Protein AF-A0A2V9LJ83-F1 (afdb_monomer_lite)

pLDDT: mean 75.58, std 15.64, range [44.22, 96.75]

Radius of gyration: 28.38 Å; chains: 1; bounding box: 68×55×51 Å

Foldseek 3Di:
DDDDPPDDPCVVVVVVLVVQQPDVVRDQLVVVQVVCCVPPVDRDDSVVSVVVCVVVVVDDPPDDPDVDPPPDDDDPDDPDDDDDDPPDDDPPDDDDDDDDDPPPCLVVDDVVVSVVVVVVVVVPPD

Structure (mmCIF, N/CA/C/O backbone):
data_AF-A0A2V9LJ83-F1
#
_entry.id   AF-A0A2V9LJ83-F1
#
loop_
_atom_site.group_PDB
_atom_site.id
_atom_site.type_symbol
_atom_site.label_atom_id
_atom_site.label_alt_id
_atom_site.label_comp_id
_atom_site.label_asym_id
_atom_site.label_entity_id
_atom_site.label_seq_id
_atom_site.pdbx_PDB_ins_code
_atom_site.Cartn_x
_atom_site.Cartn_y
_atom_site.Cartn_z
_atom_site.occupancy
_atom_site.B_iso_or_equiv
_atom_site.auth_seq_id
_atom_site.auth_comp_id
_atom_site.auth_asym_id
_atom_site.auth_atom_id
_atom_site.pdbx_PDB_model_num
ATOM 1 N N . MET A 1 1 ? -15.808 -15.442 4.283 1.00 47.06 1 MET A N 1
ATOM 2 C CA . MET A 1 1 ? -14.957 -15.540 3.075 1.00 47.06 1 MET A CA 1
ATOM 3 C C . MET A 1 1 ? -13.506 -15.706 3.507 1.00 47.06 1 MET A C 1
ATOM 5 O O . MET A 1 1 ? -12.921 -14.752 4.010 1.00 47.06 1 MET A O 1
ATOM 9 N N . ALA A 1 2 ? -12.950 -16.915 3.396 1.00 61.03 2 ALA A N 1
ATOM 10 C CA . ALA A 1 2 ? -11.553 -17.179 3.742 1.00 61.03 2 ALA A CA 1
ATOM 11 C C . ALA A 1 2 ? -10.623 -16.468 2.741 1.00 61.03 2 ALA A C 1
ATOM 13 O O . ALA A 1 2 ? -10.769 -16.619 1.527 1.00 61.03 2 ALA A O 1
ATOM 14 N N . ARG A 1 3 ? -9.698 -15.643 3.241 1.00 63.53 3 ARG A N 1
ATOM 15 C CA . ARG A 1 3 ? -8.691 -14.970 2.407 1.00 63.53 3 ARG A CA 1
ATOM 16 C C . ARG A 1 3 ? -7.603 -15.973 2.039 1.00 63.53 3 ARG A C 1
ATOM 18 O O . ARG A 1 3 ? -7.213 -16.789 2.868 1.00 63.53 3 ARG A O 1
ATOM 25 N N . LYS A 1 4 ? -7.091 -15.895 0.807 1.00 78.62 4 LYS A N 1
ATOM 26 C CA . LYS A 1 4 ? -5.896 -16.662 0.434 1.00 78.62 4 LYS A CA 1
ATOM 27 C C . LYS A 1 4 ? -4.728 -16.208 1.324 1.00 78.62 4 LYS A C 1
ATOM 29 O O . LYS A 1 4 ? -4.611 -15.001 1.551 1.00 78.62 4 LYS A O 1
ATOM 34 N N . PRO A 1 5 ? -3.851 -17.117 1.783 1.00 75.06 5 PRO A N 1
ATOM 35 C CA . PRO A 1 5 ? -2.802 -16.793 2.758 1.00 75.06 5 PRO A CA 1
ATOM 36 C C . PRO A 1 5 ? -1.837 -15.691 2.287 1.00 75.06 5 PRO A C 1
ATOM 38 O O . PRO A 1 5 ? -1.263 -14.979 3.101 1.00 75.06 5 PRO A O 1
ATOM 41 N N . TYR A 1 6 ? -1.708 -15.485 0.974 1.00 76.06 6 TYR A N 1
ATOM 42 C CA . TYR A 1 6 ? -0.791 -14.506 0.376 1.00 76.06 6 TYR A CA 1
ATOM 43 C C . TYR A 1 6 ? -1.436 -13.153 0.036 1.00 76.06 6 TYR A C 1
ATOM 45 O O . TYR A 1 6 ? -0.794 -12.287 -0.556 1.00 76.06 6 TYR A O 1
ATOM 53 N N . GLN A 1 7 ? -2.718 -12.956 0.353 1.00 82.06 7 GLN A N 1
ATOM 54 C CA . GLN A 1 7 ? -3.441 -11.736 -0.001 1.00 82.06 7 GLN A CA 1
ATOM 55 C C . GLN A 1 7 ? -3.512 -10.771 1.181 1.00 82.06 7 GLN A C 1
ATOM 57 O O . GLN A 1 7 ? -4.049 -11.087 2.241 1.00 82.06 7 GLN A O 1
ATOM 62 N N . SER A 1 8 ? -2.998 -9.553 0.985 1.00 85.25 8 SER A N 1
ATOM 63 C CA . SER A 1 8 ? -3.052 -8.516 2.014 1.00 85.25 8 SER A CA 1
ATOM 64 C C . SER A 1 8 ? -4.494 -8.153 2.362 1.00 85.25 8 SER A C 1
ATOM 66 O O . SER A 1 8 ? -5.313 -7.917 1.471 1.00 85.25 8 SER A O 1
ATOM 68 N N . ALA A 1 9 ? -4.761 -7.982 3.655 1.00 87.56 9 ALA A N 1
ATOM 69 C CA . ALA A 1 9 ? -6.064 -7.601 4.191 1.00 87.56 9 ALA A CA 1
ATOM 70 C C . ALA A 1 9 ? -6.648 -6.289 3.629 1.00 87.56 9 ALA A C 1
ATOM 72 O O . ALA A 1 9 ? -7.852 -6.063 3.731 1.00 87.56 9 ALA A O 1
ATOM 73 N N . LEU A 1 10 ? -5.784 -5.453 3.047 1.00 90.94 10 LEU A N 1
ATOM 74 C CA . LEU A 1 10 ? -6.075 -4.133 2.496 1.00 90.94 10 LEU A CA 1
ATOM 75 C C . LEU A 1 10 ? -6.581 -4.146 1.042 1.00 90.94 10 LEU A C 1
ATOM 77 O O . LEU A 1 10 ? -7.043 -3.112 0.580 1.00 90.94 10 LEU A O 1
ATOM 81 N N . ILE A 1 11 ? -6.524 -5.283 0.327 1.00 90.94 11 ILE A N 1
ATOM 82 C CA . ILE A 1 11 ? -6.971 -5.382 -1.084 1.00 90.94 11 ILE A CA 1
ATOM 83 C C . ILE A 1 11 ? -8.407 -4.871 -1.291 1.00 90.94 11 ILE A C 1
ATOM 85 O O . ILE A 1 11 ? -8.609 -4.087 -2.210 1.00 90.94 11 ILE A O 1
ATOM 89 N N . PRO A 1 12 ? -9.399 -5.237 -0.454 1.00 92.56 12 PRO A N 1
ATOM 90 C CA . PRO A 1 12 ? -10.775 -4.781 -0.662 1.00 92.56 12 PRO A CA 1
ATOM 91 C C . PRO A 1 12 ? -10.971 -3.272 -0.467 1.00 92.56 12 PRO A C 1
ATOM 93 O O . PRO A 1 12 ? -11.998 -2.743 -0.866 1.00 92.56 12 PRO A O 1
ATOM 96 N N . TYR A 1 13 ? -10.011 -2.595 0.167 1.00 93.38 13 TYR A N 1
ATOM 97 C CA . TYR A 1 13 ? -10.087 -1.175 0.521 1.00 93.38 13 TYR A CA 1
ATOM 98 C C . TYR A 1 13 ? -9.088 -0.335 -0.282 1.00 93.38 13 TYR A C 1
ATOM 100 O O . TYR A 1 13 ? -8.787 0.800 0.084 1.00 93.38 13 TYR A O 1
ATOM 108 N N . GLU A 1 14 ? -8.529 -0.906 -1.351 1.00 92.31 14 GLU A N 1
ATOM 109 C CA . GLU A 1 14 ? -7.486 -0.285 -2.161 1.00 92.31 14 GLU A CA 1
ATOM 110 C C . GLU A 1 14 ? -7.933 1.067 -2.721 1.00 92.31 14 GLU A C 1
ATOM 112 O O . GLU A 1 14 ? -7.262 2.075 -2.489 1.00 92.31 14 GLU A O 1
ATOM 117 N N . ASP A 1 15 ? -9.099 1.101 -3.362 1.00 92.31 15 ASP A N 1
ATOM 118 C CA . ASP A 1 15 ? -9.634 2.303 -4.002 1.00 92.31 15 ASP A CA 1
ATOM 119 C C . ASP A 1 15 ? -9.890 3.426 -2.993 1.00 92.31 15 ASP A C 1
ATOM 121 O O . ASP A 1 15 ? -9.567 4.584 -3.253 1.00 92.31 15 ASP A O 1
ATOM 125 N N . GLU A 1 16 ? -10.393 3.097 -1.800 1.00 93.62 16 GLU A N 1
ATOM 126 C CA . GLU A 1 16 ? -10.620 4.085 -0.741 1.00 93.62 16 GLU A CA 1
ATOM 127 C C . GLU A 1 16 ? -9.311 4.667 -0.211 1.00 93.62 16 GLU A C 1
ATOM 129 O O . GLU A 1 16 ? -9.186 5.882 -0.034 1.00 93.62 16 GLU A O 1
ATOM 134 N N . ILE A 1 17 ? -8.312 3.813 0.025 1.00 93.94 17 ILE A N 1
ATOM 135 C CA . ILE A 1 17 ? -6.990 4.239 0.495 1.00 93.94 17 ILE A CA 1
ATOM 136 C C . ILE A 1 17 ? -6.336 5.146 -0.550 1.00 93.94 17 ILE A C 1
ATOM 138 O O . ILE A 1 17 ? -5.772 6.185 -0.198 1.00 93.94 17 ILE A O 1
ATOM 142 N N . ILE A 1 18 ? -6.435 4.785 -1.831 1.00 92.06 18 ILE A N 1
ATOM 143 C CA . ILE A 1 18 ? -5.932 5.591 -2.945 1.00 92.06 18 ILE A CA 1
ATOM 144 C C . ILE A 1 18 ? -6.693 6.920 -3.003 1.00 92.06 18 ILE A C 1
ATOM 146 O O . ILE A 1 18 ? -6.062 7.975 -2.960 1.00 92.06 18 ILE A O 1
ATOM 150 N N . ALA A 1 19 ? -8.025 6.916 -2.979 1.00 93.19 19 ALA A N 1
ATOM 151 C CA . ALA A 1 19 ? -8.834 8.133 -3.000 1.00 93.19 19 AL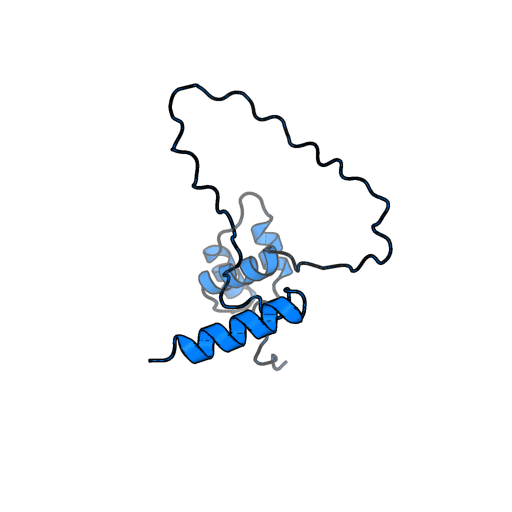A A CA 1
ATOM 152 C C . ALA A 1 19 ? -8.464 9.102 -1.859 1.00 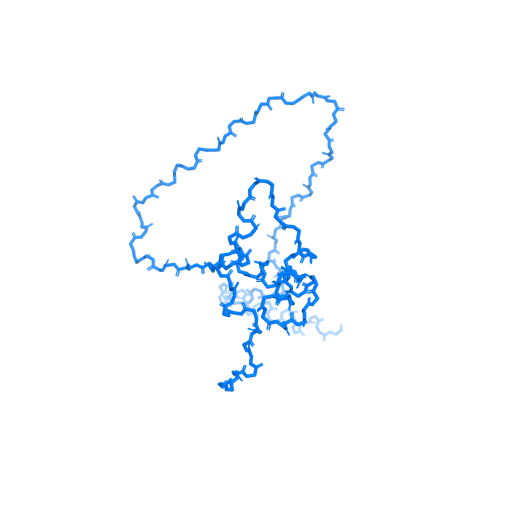93.19 19 ALA A C 1
ATOM 154 O O . ALA A 1 19 ? -8.286 10.299 -2.090 1.00 93.19 19 ALA A O 1
ATOM 155 N N . LEU A 1 20 ? -8.255 8.595 -0.638 1.00 93.81 20 LEU A N 1
ATOM 156 C CA . LEU A 1 20 ? -7.811 9.394 0.513 1.00 93.81 20 LEU A CA 1
ATOM 157 C C . LEU A 1 20 ? -6.411 9.998 0.327 1.00 93.81 20 LEU A C 1
ATOM 159 O O . LEU A 1 20 ? -6.139 11.090 0.836 1.00 93.81 20 LEU A O 1
ATOM 163 N N . ARG A 1 21 ? -5.524 9.308 -0.397 1.00 93.25 21 ARG A N 1
ATOM 164 C CA . ARG A 1 21 ? -4.175 9.788 -0.733 1.00 93.25 21 ARG A CA 1
ATOM 165 C C . ARG A 1 21 ? -4.152 10.758 -1.914 1.00 93.25 21 ARG A C 1
ATOM 167 O O . ARG A 1 21 ? -3.257 11.596 -1.957 1.00 93.25 21 ARG A O 1
ATOM 174 N N . HIS A 1 22 ? -5.107 10.658 -2.836 1.00 90.94 22 HIS A N 1
ATOM 175 C CA . HIS A 1 22 ? -5.229 11.549 -3.993 1.00 90.94 22 HIS A CA 1
ATOM 176 C C . HIS A 1 22 ? -5.858 12.908 -3.651 1.00 90.94 22 HIS A C 1
ATOM 178 O O . HIS A 1 22 ? -5.611 13.883 -4.363 1.00 90.94 22 HIS A O 1
ATOM 184 N N . ARG A 1 23 ? -6.629 13.000 -2.558 1.00 92.06 23 ARG A N 1
ATOM 185 C CA . ARG A 1 23 ? -7.157 14.277 -2.046 1.00 92.06 23 ARG A CA 1
ATOM 186 C C . ARG A 1 23 ? -6.032 15.273 -1.743 1.00 92.06 23 ARG A C 1
ATOM 188 O O . ARG A 1 23 ? -4.908 14.891 -1.420 1.00 92.06 23 ARG A O 1
ATOM 195 N N . ARG A 1 24 ? -6.340 16.568 -1.845 1.00 92.12 24 ARG A N 1
ATOM 196 C CA . ARG A 1 24 ? -5.420 17.667 -1.526 1.00 92.12 24 ARG A CA 1
ATOM 197 C C . ARG A 1 24 ? -6.023 18.510 -0.392 1.00 92.12 24 ARG A C 1
ATOM 199 O O . ARG A 1 24 ? -7.103 19.052 -0.601 1.00 92.12 24 ARG A O 1
ATOM 206 N N . PRO A 1 25 ? -5.365 18.614 0.780 1.00 88.50 25 PRO A N 1
ATOM 207 C CA . PRO A 1 25 ? -4.105 17.961 1.160 1.00 88.50 25 PRO A CA 1
ATOM 208 C C . PRO A 1 25 ? -4.243 16.428 1.320 1.00 88.50 25 PRO A C 1
ATOM 210 O O . PRO A 1 25 ? -5.330 15.935 1.625 1.00 88.50 25 PRO A O 1
ATOM 213 N N . PRO A 1 26 ? -3.159 15.654 1.101 1.00 92.44 26 PRO A N 1
ATOM 214 C CA . PRO A 1 26 ? -3.206 14.198 1.180 1.00 92.44 26 PRO A CA 1
ATOM 215 C C . PRO A 1 26 ? -3.400 13.721 2.618 1.00 92.44 26 PRO A C 1
ATOM 217 O O . PRO A 1 26 ? -2.702 14.153 3.537 1.00 92.44 26 PRO A O 1
ATOM 220 N N . THR A 1 27 ? -4.296 12.753 2.804 1.00 94.94 27 THR A N 1
ATOM 221 C CA . THR A 1 27 ? -4.566 12.172 4.125 1.00 94.94 27 THR A CA 1
ATOM 222 C C . THR A 1 27 ? -3.346 11.384 4.621 1.00 94.94 27 THR A C 1
ATOM 224 O O . THR A 1 27 ? -2.729 10.624 3.863 1.00 94.94 27 THR A O 1
ATOM 227 N N . SER A 1 28 ? -2.965 11.550 5.892 1.00 96.06 28 SER A N 1
ATOM 228 C CA . SER A 1 28 ? -1.826 10.835 6.486 1.00 96.06 28 SER A CA 1
ATOM 229 C C . SER A 1 28 ? -2.120 9.338 6.657 1.00 96.06 28 SER A C 1
ATOM 231 O O . SER A 1 28 ? -3.265 8.936 6.856 1.00 96.06 28 SER A O 1
ATOM 233 N N . TYR A 1 29 ? -1.090 8.486 6.619 1.00 96.06 29 TYR A N 1
ATOM 234 C CA . TYR A 1 29 ? -1.281 7.035 6.786 1.00 96.06 29 TYR A CA 1
ATOM 235 C C . TYR A 1 29 ? -1.820 6.656 8.171 1.00 96.06 29 TYR A C 1
ATOM 237 O O . TYR A 1 29 ? -2.579 5.698 8.279 1.00 96.06 29 TYR A O 1
ATOM 245 N N . ALA A 1 30 ? -1.466 7.414 9.215 1.00 96.38 30 ALA A N 1
ATOM 246 C CA . ALA A 1 30 ? -2.031 7.236 10.552 1.00 96.38 30 ALA A CA 1
ATOM 247 C C . ALA A 1 30 ? -3.542 7.500 10.550 1.00 96.38 30 ALA A C 1
ATOM 249 O O . ALA A 1 30 ? -4.313 6.676 11.031 1.00 96.38 30 ALA A O 1
ATOM 250 N N . ARG A 1 31 ? -3.976 8.583 9.895 1.00 96.25 31 ARG A N 1
ATOM 251 C CA . ARG A 1 31 ? -5.399 8.905 9.783 1.00 96.25 31 ARG A CA 1
ATOM 252 C C . ARG A 1 31 ? -6.169 7.874 8.956 1.00 96.25 31 ARG A C 1
ATOM 254 O O . ARG A 1 31 ? -7.303 7.551 9.283 1.00 96.25 31 ARG A O 1
ATOM 261 N N . ILE A 1 32 ? -5.558 7.322 7.908 1.00 95.69 32 ILE A N 1
ATOM 262 C CA . ILE A 1 32 ? -6.164 6.230 7.129 1.00 95.69 32 ILE A CA 1
ATOM 263 C C . ILE A 1 32 ? -6.339 4.975 8.000 1.00 95.69 32 ILE A C 1
ATOM 265 O O . ILE A 1 32 ? -7.384 4.337 7.923 1.00 95.69 32 ILE A O 1
ATOM 269 N N . ALA A 1 33 ? -5.366 4.640 8.853 1.00 95.94 33 ALA A N 1
ATOM 270 C CA . ALA A 1 33 ? -5.486 3.512 9.781 1.00 95.94 33 ALA A CA 1
ATOM 271 C C . ALA A 1 33 ? -6.666 3.686 10.751 1.00 95.94 33 ALA A C 1
ATOM 273 O O . ALA A 1 33 ? -7.456 2.761 10.925 1.00 95.94 33 ALA A O 1
ATOM 274 N N . GLU A 1 34 ? -6.831 4.883 11.320 1.00 96.75 34 GLU A N 1
ATOM 275 C CA . GLU A 1 34 ? -7.980 5.209 12.174 1.00 96.75 34 GLU A CA 1
ATOM 276 C C . GLU A 1 34 ? -9.310 5.063 11.428 1.00 96.75 34 GLU A C 1
ATOM 278 O O . GLU A 1 34 ? -10.252 4.476 11.954 1.00 96.75 34 GLU A O 1
ATOM 283 N N . LEU A 1 35 ? -9.389 5.545 10.185 1.00 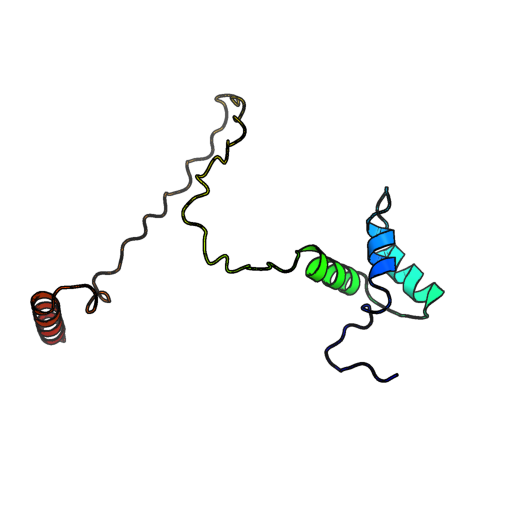95.56 35 LEU A N 1
ATOM 284 C CA . LEU A 1 35 ? -10.602 5.436 9.371 1.00 95.56 35 LEU A CA 1
ATOM 285 C C . LEU A 1 35 ? -10.954 3.978 9.048 1.00 95.56 35 LEU A C 1
ATOM 287 O O . LEU A 1 35 ? -12.128 3.610 9.096 1.00 95.56 35 LEU A O 1
ATOM 291 N N . LEU A 1 36 ? -9.956 3.142 8.749 1.00 94.69 36 LEU A N 1
ATOM 292 C CA . LEU A 1 36 ? -10.159 1.709 8.517 1.00 94.69 36 LEU A CA 1
ATOM 293 C C . LEU A 1 36 ? -10.614 0.987 9.792 1.00 94.69 36 LEU A C 1
ATOM 295 O O . LEU A 1 36 ? -11.478 0.109 9.728 1.00 94.69 36 LEU A O 1
ATOM 299 N N . LEU A 1 37 ? -10.089 1.386 10.952 1.00 95.25 37 LEU A N 1
ATOM 300 C CA . LEU A 1 37 ? -10.533 0.870 12.242 1.00 95.25 37 LEU A CA 1
ATOM 301 C C . LEU A 1 37 ? -11.982 1.280 12.539 1.00 95.25 37 LEU A C 1
ATOM 303 O O . LEU A 1 37 ? -12.786 0.439 12.922 1.00 95.25 37 LEU A O 1
ATOM 307 N N . GLN A 1 38 ? -12.342 2.544 12.321 1.00 95.75 38 GLN A N 1
ATOM 308 C CA . GLN A 1 38 ? -13.688 3.052 12.599 1.00 95.75 38 GLN A CA 1
ATOM 309 C C . GLN A 1 38 ? -14.750 2.447 11.675 1.00 95.75 38 GLN A C 1
ATOM 311 O O . GLN A 1 38 ? -15.800 2.017 12.146 1.00 95.75 38 GLN A O 1
ATOM 316 N N . LYS A 1 39 ? -14.484 2.392 10.365 1.00 95.50 39 LYS A N 1
ATOM 317 C CA . LYS A 1 39 ? -15.459 1.914 9.373 1.00 95.50 39 LYS A CA 1
ATOM 318 C C . LYS A 1 39 ? -15.558 0.396 9.304 1.00 95.50 39 LYS A C 1
ATOM 320 O O . LYS A 1 39 ? -16.652 -0.144 9.188 1.00 95.50 39 LYS A O 1
ATOM 325 N N . TYR A 1 40 ? -14.415 -0.287 9.350 1.00 93.69 40 TYR A N 1
ATOM 326 C CA . TYR A 1 40 ? -14.324 -1.716 9.040 1.00 93.69 40 TYR A CA 1
ATOM 327 C C . TYR A 1 40 ? -13.837 -2.561 10.217 1.00 93.69 40 TYR A C 1
ATOM 329 O O . TYR A 1 40 ? -13.657 -3.766 10.054 1.00 93.69 40 TYR A O 1
ATOM 337 N N . LYS A 1 41 ? -13.606 -1.954 11.394 1.00 94.00 41 LYS A N 1
ATOM 338 C CA . LYS A 1 41 ? -13.034 -2.619 12.583 1.00 94.00 41 LYS A CA 1
ATOM 339 C C . LYS A 1 41 ? -11.701 -3.311 12.280 1.00 94.00 41 LYS A C 1
ATOM 341 O O . LYS A 1 41 ? -11.345 -4.319 12.883 1.00 94.00 41 LYS A O 1
ATOM 346 N N . LEU A 1 42 ? -10.960 -2.759 11.321 1.00 91.88 42 LEU A N 1
ATOM 347 C CA . LEU A 1 42 ? -9.739 -3.338 10.784 1.00 91.88 42 LEU A CA 1
ATOM 348 C C . LEU A 1 42 ? -8.521 -2.672 11.440 1.00 91.88 42 LEU A C 1
ATOM 350 O O . LEU A 1 42 ? -8.118 -1.577 11.053 1.00 91.88 42 LEU A O 1
ATOM 354 N N . SER A 1 43 ? -7.935 -3.336 12.439 1.00 93.75 43 SER A N 1
ATOM 355 C CA . SER A 1 43 ? -6.725 -2.849 13.115 1.00 93.75 43 SER A CA 1
ATOM 356 C C . SER A 1 43 ? -5.486 -3.113 12.262 1.00 93.75 43 SER A C 1
ATOM 358 O O . SER A 1 43 ? -5.088 -4.261 12.063 1.00 93.75 43 SER A O 1
ATOM 360 N N . ILE A 1 44 ? -4.897 -2.047 11.714 1.00 92.81 44 ILE A N 1
ATOM 361 C CA . ILE A 1 44 ? -3.751 -2.115 10.806 1.00 92.81 44 ILE A CA 1
ATOM 362 C C . ILE A 1 44 ? -2.772 -0.974 11.100 1.00 92.81 44 ILE A C 1
ATOM 364 O O . ILE A 1 44 ? -3.156 0.183 11.239 1.00 92.81 44 ILE A O 1
ATOM 368 N N . CYS A 1 45 ? -1.475 -1.288 11.149 1.00 94.75 45 CYS A N 1
ATOM 369 C CA . CYS A 1 45 ? -0.427 -0.305 11.424 1.00 94.75 45 CYS A CA 1
ATOM 370 C C . CYS A 1 45 ? -0.161 0.616 10.222 1.00 94.75 45 CYS A C 1
ATOM 372 O O . CYS A 1 45 ? -0.101 0.153 9.080 1.00 94.75 45 CYS A O 1
ATOM 374 N N . ARG A 1 46 ? 0.163 1.894 10.476 1.00 94.88 46 ARG A N 1
ATOM 375 C CA . ARG A 1 46 ? 0.513 2.888 9.432 1.00 94.88 46 ARG A CA 1
ATOM 376 C C . ARG A 1 46 ? 1.566 2.393 8.429 1.00 94.88 46 ARG A C 1
ATOM 378 O O . ARG A 1 46 ? 1.465 2.660 7.235 1.00 94.88 46 ARG A O 1
ATOM 385 N N . GLU A 1 47 ? 2.554 1.644 8.917 1.00 95.00 47 GLU A N 1
ATOM 386 C CA . GLU A 1 47 ? 3.677 1.118 8.135 1.00 95.00 47 GLU A CA 1
ATOM 387 C C . GLU A 1 47 ? 3.208 0.123 7.067 1.00 95.00 47 GLU A C 1
ATOM 389 O O . GLU A 1 47 ? 3.678 0.125 5.931 1.00 95.00 47 GLU A O 1
ATOM 394 N N . THR A 1 48 ? 2.224 -0.707 7.407 1.00 93.56 48 THR A N 1
ATOM 395 C CA . THR A 1 48 ? 1.672 -1.697 6.477 1.00 93.56 48 THR A CA 1
ATOM 396 C C . THR A 1 48 ? 0.866 -1.032 5.361 1.00 93.56 48 THR A C 1
ATOM 398 O O . THR A 1 48 ? 0.995 -1.434 4.207 1.00 93.56 48 THR A O 1
ATOM 401 N N . ILE A 1 49 ? 0.128 0.042 5.670 1.00 94.31 49 ILE A N 1
ATOM 402 C CA . ILE A 1 49 ? -0.580 0.862 4.676 1.00 94.31 49 ILE A CA 1
ATOM 403 C C . ILE A 1 49 ? 0.432 1.540 3.751 1.00 94.31 49 ILE A C 1
ATOM 405 O O . ILE A 1 49 ? 0.284 1.491 2.532 1.00 94.31 49 ILE A O 1
ATOM 409 N N . PHE A 1 50 ? 1.499 2.117 4.310 1.00 93.56 50 PHE A N 1
ATOM 410 C CA . PHE A 1 50 ? 2.569 2.717 3.516 1.00 93.56 50 PHE A CA 1
ATOM 411 C C . PHE A 1 50 ? 3.196 1.708 2.546 1.00 93.56 50 PHE A C 1
ATOM 413 O O . PHE A 1 50 ? 3.289 1.987 1.351 1.00 93.56 50 PHE A O 1
ATOM 420 N N . ARG A 1 51 ? 3.580 0.515 3.024 1.00 93.25 51 ARG A N 1
ATOM 421 C CA . ARG A 1 51 ? 4.138 -0.552 2.175 1.00 93.25 51 ARG A CA 1
ATOM 422 C C . ARG A 1 51 ? 3.145 -1.003 1.106 1.00 93.25 51 ARG A C 1
ATOM 424 O O . ARG A 1 51 ? 3.534 -1.153 -0.050 1.00 93.25 51 ARG A O 1
ATOM 431 N N . PHE A 1 52 ? 1.875 -1.166 1.470 1.00 92.44 52 PHE A N 1
ATOM 432 C CA . PHE A 1 52 ? 0.803 -1.544 0.553 1.00 92.44 52 PHE A CA 1
ATOM 433 C C . PHE A 1 52 ? 0.658 -0.545 -0.601 1.00 92.44 52 PHE A C 1
ATOM 435 O O . PHE A 1 52 ? 0.688 -0.948 -1.765 1.00 92.44 52 PHE A O 1
ATOM 442 N N . VAL A 1 53 ? 0.572 0.750 -0.281 1.00 91.88 53 VAL A N 1
ATOM 443 C CA . VAL A 1 53 ? 0.470 1.828 -1.273 1.00 91.88 53 VAL A CA 1
ATOM 444 C C . VAL A 1 53 ? 1.754 1.924 -2.097 1.00 91.88 53 VAL A C 1
ATOM 446 O O . VAL A 1 53 ? 1.688 2.022 -3.317 1.00 91.88 53 VAL A O 1
ATOM 449 N N . LYS A 1 54 ? 2.930 1.827 -1.463 1.00 90.50 54 LYS A N 1
ATOM 450 C CA . LYS A 1 54 ? 4.240 1.894 -2.131 1.00 90.50 54 LYS A CA 1
ATOM 451 C C . LYS A 1 54 ? 4.427 0.799 -3.177 1.00 90.50 54 LYS A C 1
ATOM 453 O O . LYS A 1 54 ? 4.966 1.067 -4.244 1.00 90.50 54 LYS A O 1
ATOM 458 N N . VAL A 1 55 ? 4.041 -0.441 -2.879 1.00 88.12 55 VAL A N 1
ATOM 459 C CA . VAL A 1 55 ? 4.191 -1.553 -3.834 1.00 88.12 55 VAL A CA 1
ATOM 460 C C . VAL A 1 55 ? 3.291 -1.347 -5.056 1.00 88.12 55 VAL A C 1
ATOM 462 O O . VAL A 1 55 ? 3.684 -1.692 -6.167 1.00 88.12 55 VAL A O 1
ATOM 465 N N . ARG A 1 56 ? 2.120 -0.732 -4.870 1.00 84.88 56 ARG A N 1
ATOM 466 C CA . ARG A 1 56 ? 1.131 -0.498 -5.931 1.00 84.88 56 ARG A CA 1
ATOM 467 C C . ARG A 1 56 ? 1.386 0.761 -6.749 1.00 84.88 56 ARG A C 1
ATOM 469 O O . ARG A 1 56 ? 1.160 0.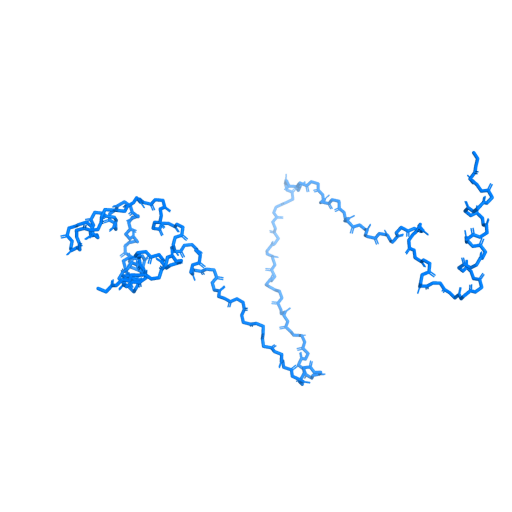755 -7.954 1.00 84.88 56 ARG A O 1
ATOM 476 N N . SER A 1 57 ? 1.923 1.811 -6.134 1.00 79.25 57 SER A N 1
ATOM 477 C CA . SER A 1 57 ? 2.201 3.080 -6.814 1.00 79.25 57 SER A CA 1
ATOM 478 C C . SER A 1 57 ? 3.354 3.004 -7.812 1.00 79.25 57 SER A C 1
ATOM 480 O O . SER A 1 57 ? 3.444 3.839 -8.705 1.00 79.25 57 SER A O 1
ATOM 482 N N . ARG A 1 58 ? 4.240 2.005 -7.696 1.00 73.69 58 ARG A N 1
ATOM 483 C CA . ARG A 1 58 ? 5.409 1.870 -8.581 1.00 73.69 58 ARG A CA 1
ATOM 484 C C . ARG A 1 58 ? 5.068 1.469 -10.018 1.00 73.69 58 ARG A C 1
ATOM 486 O O . ARG A 1 58 ? 5.976 1.491 -10.843 1.00 73.69 58 ARG A O 1
ATOM 493 N N . GLY A 1 59 ? 3.802 1.154 -10.313 1.00 64.75 59 GLY A N 1
ATOM 494 C CA . GLY A 1 59 ? 3.365 0.655 -11.614 1.00 64.75 59 GLY A CA 1
ATOM 495 C C . GLY A 1 59 ? 3.972 -0.718 -11.914 1.00 64.75 59 GLY A C 1
ATOM 496 O O . GLY A 1 59 ? 5.144 -0.989 -11.649 1.00 64.75 59 GLY A O 1
ATOM 497 N N . ARG A 1 60 ? 3.189 -1.641 -12.475 1.00 67.19 60 ARG A N 1
ATOM 498 C CA . ARG A 1 60 ? 3.800 -2.847 -13.050 1.00 67.19 60 ARG A CA 1
ATOM 499 C C . ARG A 1 60 ? 4.497 -2.412 -14.334 1.00 67.19 60 ARG A C 1
ATOM 501 O O . ARG A 1 60 ? 3.853 -1.817 -15.192 1.00 67.19 60 ARG A O 1
ATOM 508 N N . LYS A 1 61 ? 5.798 -2.685 -14.469 1.00 64.88 61 LYS A N 1
ATOM 509 C CA . LYS A 1 61 ? 6.486 -2.519 -15.755 1.00 64.88 61 LYS A CA 1
ATOM 510 C C . LYS A 1 61 ? 5.896 -3.537 -16.726 1.00 64.88 61 LYS A C 1
ATOM 512 O O . LYS A 1 61 ? 6.242 -4.713 -16.671 1.00 64.88 61 LYS A O 1
ATOM 517 N N . VAL A 1 62 ? 4.962 -3.094 -17.559 1.00 72.88 62 VAL A N 1
ATO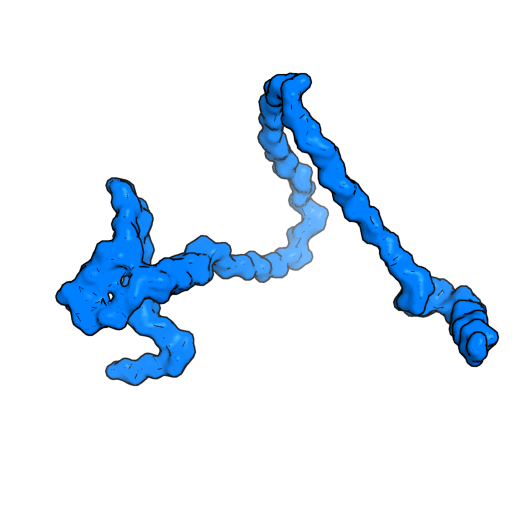M 518 C CA . VAL A 1 62 ? 4.447 -3.896 -18.665 1.00 72.88 62 VAL A CA 1
ATOM 519 C C . VAL A 1 62 ? 5.478 -3.792 -19.780 1.00 72.88 62 VAL A C 1
ATOM 521 O O . VAL A 1 62 ? 5.549 -2.781 -20.475 1.00 72.88 62 VAL A O 1
ATOM 524 N N . TYR A 1 63 ? 6.327 -4.808 -19.908 1.00 72.06 63 TYR A N 1
ATOM 525 C CA . TYR A 1 63 ? 7.175 -4.953 -21.085 1.00 72.06 63 TYR A CA 1
ATOM 526 C C . TYR A 1 63 ? 6.298 -5.519 -22.198 1.00 72.06 63 TYR A C 1
ATOM 528 O O . TYR A 1 63 ? 5.936 -6.692 -22.174 1.00 72.06 63 TYR A O 1
ATOM 536 N N . SER A 1 64 ? 5.893 -4.666 -23.134 1.00 74.50 64 SER A N 1
ATOM 537 C CA . SER A 1 64 ? 5.282 -5.121 -24.377 1.00 74.50 64 SER A CA 1
ATOM 538 C C . SER A 1 64 ? 6.400 -5.496 -25.349 1.00 74.50 64 SER A C 1
ATOM 540 O O . SER A 1 64 ? 7.312 -4.711 -25.600 1.00 74.50 64 SER A O 1
ATOM 542 N N . PHE A 1 65 ? 6.357 -6.719 -25.872 1.00 67.19 65 PHE A N 1
ATOM 543 C CA . PHE A 1 65 ? 7.208 -7.123 -26.983 1.00 67.19 65 PHE A CA 1
ATOM 544 C C . PHE A 1 65 ? 6.551 -6.610 -28.267 1.00 67.19 65 PHE A C 1
ATOM 546 O O . PHE A 1 65 ? 5.614 -7.224 -28.774 1.00 67.19 65 PHE A O 1
ATOM 553 N N . GLN A 1 66 ? 6.977 -5.443 -28.753 1.00 67.44 66 GLN A N 1
ATOM 554 C CA . GLN A 1 66 ? 6.591 -4.993 -30.089 1.00 67.44 66 GLN A CA 1
ATOM 555 C C . GLN A 1 66 ? 7.514 -5.666 -31.104 1.00 67.44 66 GLN A C 1
ATOM 557 O O . GLN A 1 66 ? 8.723 -5.452 -31.078 1.00 67.44 66 GLN A O 1
ATOM 562 N N . ARG A 1 67 ? 6.942 -6.510 -31.971 1.00 69.00 67 ARG A N 1
ATOM 563 C CA . ARG A 1 67 ? 7.683 -7.274 -32.987 1.00 69.00 67 ARG A CA 1
ATOM 564 C C . ARG A 1 67 ? 8.226 -6.390 -34.125 1.00 69.00 67 ARG A C 1
ATOM 566 O O . ARG A 1 67 ? 9.128 -6.829 -34.824 1.00 69.00 67 ARG A O 1
ATOM 573 N N . ASP A 1 68 ? 7.787 -5.131 -34.212 1.00 61.88 68 ASP A N 1
ATOM 574 C CA . ASP A 1 68 ? 8.118 -4.202 -35.300 1.00 61.88 68 ASP A CA 1
ATOM 575 C C . ASP A 1 68 ? 8.581 -2.828 -34.767 1.00 61.88 68 ASP A C 1
ATOM 577 O O . ASP A 1 68 ? 7.893 -1.821 -34.895 1.00 61.88 68 ASP A O 1
ATOM 581 N N . ALA A 1 69 ? 9.756 -2.763 -34.130 1.00 56.72 69 ALA A N 1
ATOM 582 C CA . ALA A 1 69 ? 10.327 -1.510 -33.604 1.00 56.72 69 ALA A CA 1
ATOM 583 C C . ALA A 1 69 ? 11.575 -1.027 -34.372 1.00 56.72 69 ALA A C 1
ATOM 585 O O . ALA A 1 69 ? 12.425 -0.340 -33.811 1.00 56.72 69 ALA A O 1
ATOM 586 N N . ALA A 1 70 ? 11.705 -1.372 -35.656 1.00 56.53 70 ALA A N 1
ATOM 587 C CA . ALA A 1 70 ? 12.839 -0.948 -36.484 1.00 56.53 70 ALA A CA 1
ATOM 588 C C . ALA A 1 70 ? 12.656 0.421 -37.181 1.00 56.53 70 ALA A C 1
ATOM 590 O O . ALA A 1 70 ? 13.534 0.823 -37.936 1.00 56.53 70 ALA A O 1
ATOM 591 N N . ALA A 1 71 ? 11.560 1.162 -36.950 1.00 58.38 71 ALA A N 1
ATOM 592 C CA . ALA A 1 71 ? 11.261 2.370 -37.740 1.00 58.38 71 ALA A CA 1
ATOM 593 C C . ALA A 1 71 ? 10.789 3.614 -36.959 1.00 58.38 71 ALA A C 1
ATOM 595 O O . ALA A 1 71 ? 10.326 4.572 -37.572 1.00 58.38 71 ALA A O 1
ATOM 596 N N . ALA A 1 72 ? 10.926 3.669 -35.631 1.00 55.22 72 ALA A N 1
ATOM 597 C CA . ALA A 1 72 ? 10.625 4.886 -34.869 1.00 55.22 72 ALA A CA 1
ATOM 598 C C . ALA A 1 72 ? 11.904 5.462 -34.260 1.00 55.22 72 ALA A C 1
ATOM 600 O O . ALA A 1 72 ? 12.245 5.246 -33.099 1.00 55.22 72 ALA A O 1
ATOM 601 N N . THR A 1 73 ? 12.624 6.198 -35.101 1.00 55.09 73 THR A N 1
ATOM 602 C CA . THR A 1 73 ? 13.760 7.043 -34.745 1.00 55.09 73 THR A CA 1
ATOM 603 C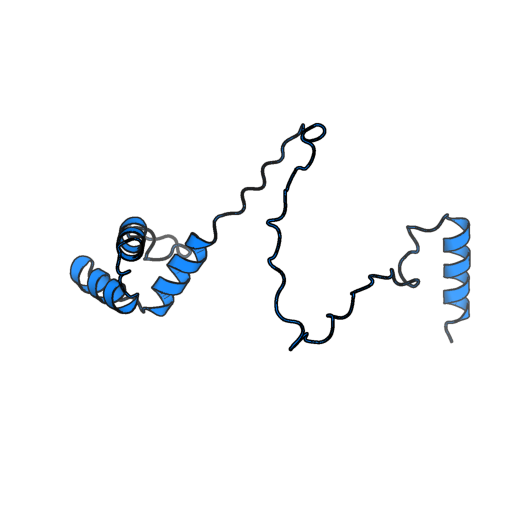 C . THR A 1 73 ? 13.508 7.834 -33.464 1.00 55.09 73 THR A C 1
ATOM 605 O O . THR A 1 73 ? 12.565 8.618 -33.346 1.00 55.09 73 THR A O 1
ATOM 608 N N . SER A 1 74 ? 14.434 7.656 -32.534 1.00 55.97 74 SER A N 1
ATOM 609 C CA . SER A 1 74 ? 14.694 8.478 -31.365 1.00 55.97 74 SER A CA 1
ATOM 610 C C . SER A 1 74 ? 14.642 9.982 -31.663 1.00 55.97 74 SER A C 1
ATOM 612 O O . SER A 1 74 ? 15.539 10.529 -32.302 1.00 55.97 74 SER A O 1
ATOM 614 N N . LYS A 1 75 ? 13.653 10.674 -31.095 1.00 59.59 75 LYS A N 1
ATOM 615 C CA . LYS A 1 75 ? 13.754 12.100 -30.755 1.00 59.59 75 LYS A CA 1
ATOM 616 C C . LYS A 1 75 ? 13.346 12.297 -29.299 1.00 59.59 75 LYS A C 1
ATOM 618 O O . LYS A 1 75 ? 12.282 12.819 -28.993 1.00 59.59 75 LYS A O 1
ATOM 623 N N . SER A 1 76 ? 14.211 11.863 -28.384 1.00 52.88 76 SER A N 1
ATOM 624 C CA . SER A 1 76 ? 14.186 12.384 -27.017 1.00 52.88 76 SER A CA 1
ATOM 625 C C . SER A 1 76 ? 14.984 13.684 -27.016 1.00 52.88 76 SER A C 1
ATOM 627 O O . SER A 1 76 ? 16.209 13.685 -26.901 1.00 52.88 76 SER A O 1
ATOM 629 N N . VAL A 1 77 ? 14.284 14.799 -27.220 1.00 54.19 77 VAL A N 1
ATOM 630 C CA . VAL A 1 77 ? 14.825 16.131 -26.946 1.00 54.19 77 VAL A CA 1
ATOM 631 C C . VAL A 1 77 ? 14.982 16.225 -25.430 1.00 54.19 77 VAL A C 1
ATOM 633 O O . VAL A 1 77 ? 13.999 16.242 -24.690 1.00 54.19 77 VAL A O 1
ATOM 636 N N . ARG A 1 78 ? 16.229 16.215 -24.952 1.00 61.12 78 ARG A N 1
ATOM 637 C CA . ARG A 1 78 ? 16.539 16.554 -23.560 1.00 61.12 78 ARG A CA 1
ATOM 638 C C . ARG A 1 78 ? 16.146 18.018 -23.322 1.00 61.12 78 ARG A C 1
ATOM 640 O O . ARG A 1 78 ? 16.484 18.849 -24.163 1.00 61.12 78 ARG A O 1
ATOM 647 N N . PRO A 1 79 ? 15.498 18.363 -22.199 1.00 51.00 79 PRO A N 1
ATOM 648 C CA . PRO A 1 79 ? 15.322 19.759 -21.833 1.00 51.00 79 PRO A CA 1
ATOM 649 C C . PRO A 1 79 ? 16.697 20.384 -21.573 1.00 51.00 79 PRO A C 1
ATOM 651 O O . PRO A 1 79 ? 17.509 19.850 -20.813 1.00 51.00 79 PRO A O 1
ATOM 654 N N . THR A 1 80 ? 16.959 21.494 -22.254 1.00 46.28 80 THR A N 1
ATOM 655 C CA . THR A 1 80 ? 18.151 22.330 -22.119 1.00 46.28 80 THR A CA 1
ATOM 656 C C . THR A 1 80 ? 18.304 22.763 -20.661 1.00 46.28 80 THR A C 1
ATOM 658 O O . THR A 1 80 ? 17.441 23.450 -20.118 1.00 46.28 80 THR A O 1
ATOM 661 N N . ALA A 1 81 ? 19.385 22.338 -20.007 1.00 56.34 81 ALA A N 1
ATOM 662 C CA . ALA A 1 81 ? 19.736 22.819 -18.677 1.00 56.34 81 ALA A CA 1
ATOM 663 C C . ALA A 1 81 ? 20.182 24.287 -18.777 1.00 56.34 81 ALA A C 1
ATOM 665 O O . ALA A 1 81 ? 21.063 24.609 -19.575 1.00 56.34 81 ALA A O 1
ATOM 666 N N . GLN A 1 82 ? 19.570 25.163 -17.978 1.00 63.25 82 GLN A N 1
ATOM 667 C CA . GLN A 1 82 ? 20.040 26.536 -17.779 1.00 63.25 82 GLN A CA 1
ATOM 668 C C . GLN A 1 82 ? 21.489 26.537 -17.250 1.00 63.25 82 GLN A C 1
ATOM 670 O O . GLN A 1 82 ? 21.855 25.636 -16.487 1.00 63.25 82 GLN A O 1
ATOM 675 N N . PRO A 1 83 ? 22.317 27.531 -17.621 1.00 52.72 83 PRO A N 1
ATOM 676 C CA . PRO A 1 83 ? 23.671 27.656 -17.098 1.00 52.72 83 PRO A CA 1
ATOM 677 C C . PRO A 1 83 ? 23.615 28.018 -15.608 1.00 52.72 83 PRO A C 1
ATOM 679 O O . PRO A 1 83 ? 23.131 29.083 -15.235 1.00 52.72 83 PRO A O 1
ATOM 682 N N . ALA A 1 84 ? 24.084 27.103 -14.762 1.00 57.62 84 ALA A N 1
ATOM 683 C CA . ALA A 1 84 ? 24.301 27.344 -13.341 1.00 57.62 84 ALA A CA 1
ATOM 684 C C . ALA A 1 84 ? 25.694 27.956 -13.109 1.00 57.62 84 ALA A C 1
ATOM 686 O O . ALA A 1 84 ? 26.657 27.573 -13.777 1.00 57.62 84 ALA A O 1
ATOM 687 N N . ASP A 1 85 ? 25.747 28.880 -12.148 1.00 58.78 85 ASP A N 1
ATOM 688 C CA . ASP A 1 85 ? 26.904 29.586 -11.580 1.00 58.78 85 ASP A CA 1
ATOM 689 C C . ASP A 1 85 ? 28.234 28.794 -11.564 1.00 58.78 85 ASP A C 1
ATOM 691 O O . ASP A 1 85 ? 28.252 27.626 -11.152 1.00 58.78 85 ASP A O 1
ATOM 695 N N . PRO A 1 86 ? 29.387 29.417 -11.893 1.00 54.88 86 PRO A N 1
ATOM 696 C CA . PRO A 1 86 ? 30.706 28.779 -11.873 1.00 54.88 86 PRO A CA 1
ATOM 697 C C . PRO A 1 86 ? 31.299 28.696 -10.450 1.00 54.88 86 PRO A C 1
ATOM 699 O O . PRO A 1 86 ? 32.472 28.992 -10.247 1.00 54.88 86 PRO A O 1
ATOM 702 N N . GLY A 1 87 ? 30.499 28.335 -9.443 1.00 57.75 87 GLY A N 1
ATOM 703 C CA . GLY A 1 87 ? 30.891 28.474 -8.032 1.00 57.75 87 GLY A CA 1
ATOM 704 C C . GLY A 1 87 ? 31.080 27.184 -7.235 1.00 57.75 87 GLY A C 1
ATOM 705 O O . GLY A 1 87 ? 31.734 27.203 -6.198 1.00 57.75 87 GLY A O 1
ATOM 706 N N . SER A 1 88 ? 30.524 26.049 -7.662 1.00 63.59 88 SER A N 1
ATOM 707 C CA . SER A 1 88 ? 30.670 24.798 -6.905 1.00 63.59 88 SER A CA 1
ATOM 708 C C . SER A 1 88 ? 30.329 23.601 -7.778 1.00 63.59 88 SER A C 1
ATOM 710 O O . SER A 1 88 ? 29.170 23.203 -7.911 1.00 63.59 88 SER A O 1
ATOM 712 N N . ARG A 1 89 ? 31.346 23.030 -8.429 1.00 62.06 89 ARG A N 1
ATOM 713 C CA . ARG A 1 89 ? 31.196 21.769 -9.154 1.00 62.06 89 ARG A CA 1
ATOM 714 C C . ARG A 1 89 ? 31.800 20.656 -8.296 1.00 62.06 89 ARG A C 1
ATOM 716 O O . ARG A 1 89 ? 33.018 20.645 -8.124 1.00 62.06 89 ARG A O 1
ATOM 723 N N . PRO A 1 90 ? 30.999 19.719 -7.755 1.00 70.62 90 PRO A N 1
ATOM 724 C CA . PRO A 1 90 ? 31.562 18.511 -7.168 1.00 70.62 90 PRO A CA 1
ATOM 725 C C . PRO A 1 90 ? 32.365 17.761 -8.246 1.00 70.62 90 PRO A C 1
ATOM 727 O O . PRO A 1 90 ? 32.009 17.842 -9.431 1.00 70.62 90 PRO A O 1
ATOM 730 N N . PRO A 1 91 ? 33.449 17.056 -7.869 1.00 75.31 91 PRO A N 1
ATOM 731 C CA . PRO A 1 91 ? 34.313 16.381 -8.827 1.00 75.31 91 PRO A CA 1
ATOM 732 C C . PRO A 1 91 ? 33.489 15.447 -9.727 1.00 75.31 91 PRO A C 1
ATOM 734 O O . PRO A 1 91 ? 32.524 14.826 -9.259 1.00 75.31 91 PRO A O 1
ATOM 737 N N . PRO A 1 92 ? 33.821 15.357 -11.029 1.00 75.62 92 PRO A N 1
ATOM 738 C CA . PRO A 1 92 ? 33.104 14.481 -11.941 1.00 75.62 92 PRO A CA 1
ATOM 739 C C . PRO A 1 92 ? 33.162 13.048 -11.409 1.00 75.62 92 PRO A C 1
ATOM 741 O O . PRO A 1 92 ? 34.224 12.550 -11.039 1.00 75.62 92 PRO A O 1
ATOM 744 N N . LYS A 1 93 ? 31.999 12.389 -11.360 1.00 77.69 93 LYS A N 1
ATOM 745 C CA . LYS A 1 93 ? 31.909 10.979 -10.966 1.00 77.69 93 LYS A CA 1
ATOM 746 C C . LYS A 1 93 ? 32.868 10.162 -11.843 1.00 77.69 93 LYS A C 1
ATOM 748 O O . LYS A 1 93 ? 32.897 10.406 -13.054 1.00 77.69 93 LYS A O 1
ATOM 753 N N . PRO A 1 94 ? 33.621 9.206 -11.271 1.00 78.75 94 PRO A N 1
ATOM 754 C CA . PRO A 1 94 ? 34.503 8.356 -12.056 1.00 78.75 94 PRO A CA 1
ATOM 755 C C . PRO A 1 94 ? 33.690 7.674 -13.159 1.00 78.75 94 PRO A C 1
ATOM 757 O O . PRO A 1 94 ? 32.620 7.112 -12.906 1.00 78.75 94 PRO A O 1
ATOM 760 N N . LYS A 1 95 ? 34.172 7.778 -14.401 1.00 79.31 95 LYS A N 1
ATOM 761 C CA . LYS A 1 95 ? 33.582 7.064 -15.532 1.00 79.31 95 LYS A CA 1
ATOM 762 C C . LYS A 1 95 ? 33.876 5.587 -15.322 1.00 79.31 95 LYS A C 1
ATOM 764 O O . LYS A 1 95 ? 35.029 5.173 -15.325 1.00 79.31 95 LYS A O 1
ATOM 769 N N . PHE A 1 96 ? 32.828 4.810 -15.087 1.00 79.75 96 PHE A N 1
ATOM 770 C CA . PHE A 1 96 ? 32.949 3.365 -15.035 1.00 79.75 96 PHE A CA 1
ATOM 771 C C . PHE A 1 96 ? 33.220 2.850 -16.450 1.00 79.75 96 PHE A C 1
ATOM 773 O O . PHE A 1 96 ? 32.328 2.854 -17.298 1.00 79.75 96 PHE A O 1
ATOM 780 N N . GLU A 1 97 ? 34.459 2.443 -16.704 1.00 81.12 97 GLU A N 1
ATOM 781 C CA . GLU A 1 97 ? 34.853 1.762 -17.932 1.00 81.12 97 GLU A CA 1
ATOM 782 C C . GLU A 1 97 ? 34.810 0.257 -17.689 1.00 81.12 97 GLU A C 1
ATOM 784 O O . GLU A 1 97 ? 35.665 -0.318 -17.016 1.00 81.12 97 GLU A O 1
ATOM 789 N N . PHE A 1 98 ? 33.776 -0.388 -18.226 1.00 77.38 98 PHE A N 1
ATOM 790 C CA . PHE A 1 98 ? 33.684 -1.837 -18.200 1.00 77.38 98 PHE A CA 1
ATOM 791 C C . PHE A 1 98 ? 34.720 -2.429 -19.162 1.00 77.38 98 PHE A C 1
ATOM 793 O O . PHE A 1 98 ? 34.591 -2.292 -20.379 1.00 77.38 98 PHE A O 1
ATOM 800 N N . LYS A 1 99 ? 35.736 -3.104 -18.616 1.00 76.25 99 LYS A N 1
ATOM 801 C CA . LYS A 1 99 ? 36.677 -3.929 -19.381 1.00 76.25 99 LYS A CA 1
ATOM 802 C C . LYS A 1 99 ? 36.381 -5.398 -19.106 1.00 76.25 99 LYS A C 1
ATOM 804 O O . LYS A 1 99 ? 36.282 -5.804 -17.949 1.00 76.25 99 LYS A O 1
ATOM 809 N N . TYR A 1 100 ? 36.218 -6.187 -20.165 1.00 69.44 100 TYR A N 1
ATOM 810 C CA . TYR A 1 100 ? 36.049 -7.630 -20.024 1.00 69.44 100 TYR A CA 1
ATOM 811 C C . TYR A 1 100 ? 37.320 -8.233 -19.421 1.00 69.44 100 TYR A C 1
ATOM 813 O O . TYR A 1 100 ? 38.423 -7.915 -19.862 1.00 69.44 100 TYR A O 1
ATOM 821 N N . SER A 1 101 ? 37.174 -9.099 -18.418 1.00 66.62 101 SER A N 1
ATOM 822 C CA . SER A 1 101 ? 38.325 -9.783 -17.836 1.00 66.62 101 SER A CA 1
ATOM 823 C C . SER A 1 101 ? 38.870 -10.807 -18.830 1.00 66.62 101 SER A C 1
ATOM 825 O O . SER A 1 101 ? 38.140 -11.637 -19.369 1.00 66.62 101 SER A O 1
ATOM 827 N N . GLU A 1 102 ? 40.175 -10.761 -19.075 1.00 62.38 102 GLU A N 1
ATOM 828 C CA . GLU A 1 102 ? 40.841 -11.666 -20.019 1.00 62.38 102 GLU A CA 1
ATOM 829 C C . GLU A 1 102 ? 40.802 -13.142 -19.603 1.00 62.38 102 GLU A C 1
ATOM 831 O O . GLU A 1 102 ? 41.025 -14.021 -20.432 1.00 62.38 102 GLU A O 1
ATOM 836 N N . ARG A 1 103 ? 40.480 -13.418 -18.334 1.00 59.53 103 ARG A N 1
ATOM 837 C CA . ARG A 1 103 ? 40.459 -14.768 -17.757 1.00 59.53 103 ARG A CA 1
ATOM 838 C C . ARG A 1 103 ? 39.240 -15.603 -18.155 1.00 59.53 103 ARG A C 1
ATOM 840 O O . ARG A 1 103 ? 39.304 -16.817 -18.040 1.00 59.53 103 ARG A O 1
ATOM 847 N N . TYR A 1 104 ? 38.145 -14.989 -18.614 1.00 56.00 104 TYR A N 1
ATOM 848 C CA . TYR A 1 104 ? 36.874 -15.701 -18.837 1.00 56.00 104 TYR A CA 1
ATOM 849 C C . TYR A 1 104 ? 36.307 -15.584 -20.261 1.00 56.00 104 TYR A C 1
ATOM 851 O O . TYR A 1 104 ? 35.208 -16.066 -20.524 1.00 56.00 104 TYR A O 1
ATOM 859 N N . ASN A 1 105 ? 37.051 -15.010 -21.213 1.00 57.31 105 ASN A N 1
ATOM 860 C CA . ASN A 1 105 ? 36.582 -14.838 -22.598 1.00 57.31 105 ASN A CA 1
ATOM 861 C C . ASN A 1 105 ? 36.989 -15.983 -23.545 1.00 57.31 105 ASN A C 1
ATOM 863 O O . ASN A 1 105 ? 37.142 -15.752 -24.740 1.00 57.31 105 ASN A O 1
ATOM 867 N N . LEU A 1 106 ? 37.153 -17.214 -23.049 1.00 54.53 106 LEU A N 1
ATOM 868 C CA . LEU A 1 106 ? 37.563 -18.365 -23.873 1.00 54.53 106 LEU A CA 1
ATOM 869 C C . LEU A 1 106 ? 36.604 -18.655 -25.041 1.00 54.53 106 LEU A C 1
ATOM 871 O O . LEU A 1 106 ? 37.039 -19.127 -26.078 1.00 54.53 106 LEU A O 1
ATOM 875 N N . HIS A 1 107 ? 35.317 -18.333 -24.900 1.00 56.00 107 HIS A N 1
ATOM 876 C CA . HIS A 1 107 ? 34.298 -18.578 -25.931 1.00 56.00 107 HIS A CA 1
ATOM 877 C C . HIS A 1 107 ? 34.092 -17.415 -26.912 1.00 56.00 107 HIS A C 1
ATOM 879 O O . HIS A 1 107 ? 33.177 -17.458 -27.730 1.00 56.00 107 HIS A O 1
ATOM 885 N N . ARG A 1 108 ? 34.872 -16.336 -26.786 1.00 58.34 108 ARG A N 1
ATOM 886 C CA . ARG A 1 108 ? 34.754 -15.140 -27.637 1.00 58.34 108 ARG A CA 1
ATOM 887 C C . ARG A 1 108 ? 35.987 -14.897 -28.505 1.00 58.34 108 ARG A C 1
ATOM 889 O O . ARG A 1 108 ? 35.983 -13.953 -29.289 1.00 58.34 108 ARG A O 1
ATOM 896 N N . LEU A 1 109 ? 37.019 -15.713 -28.316 1.00 59.78 109 LEU A N 1
ATOM 897 C CA . LEU A 1 109 ? 38.243 -15.724 -29.102 1.00 59.78 109 LEU A CA 1
ATOM 898 C C . LEU A 1 109 ? 38.095 -16.758 -30.231 1.00 59.78 109 LEU A C 1
ATOM 900 O O . LEU A 1 109 ? 37.373 -17.737 -30.039 1.00 59.78 109 LEU A O 1
ATOM 904 N N . PRO A 1 110 ? 38.730 -16.548 -31.395 1.00 63.47 110 PRO A N 1
ATOM 905 C CA . PRO A 1 110 ? 38.848 -17.589 -32.414 1.00 63.47 110 PRO A CA 1
ATOM 906 C C . PRO A 1 110 ? 39.534 -18.831 -31.819 1.00 63.47 110 PRO A C 1
ATOM 908 O O . PRO A 1 110 ? 40.385 -18.700 -30.936 1.00 63.47 110 PRO A O 1
ATOM 911 N N . ASP A 1 111 ? 39.146 -20.024 -32.282 1.00 63.19 111 ASP A N 1
ATOM 912 C CA . ASP A 1 111 ? 39.485 -21.308 -31.641 1.00 63.19 111 ASP A CA 1
ATOM 913 C C . ASP A 1 111 ? 40.998 -21.485 -31.399 1.00 63.19 111 ASP A C 1
ATOM 915 O O . ASP A 1 111 ? 41.414 -21.952 -30.338 1.00 63.19 111 ASP A O 1
ATOM 919 N N . GLU A 1 112 ? 41.829 -20.985 -32.315 1.00 63.75 112 GLU A N 1
ATOM 920 C CA . GLU A 1 112 ? 43.295 -21.038 -32.230 1.00 63.75 112 GLU A CA 1
ATOM 921 C C . GLU A 1 112 ? 43.870 -20.260 -31.025 1.00 63.75 112 GLU A C 1
ATOM 923 O O . GLU A 1 112 ? 44.822 -20.699 -30.376 1.00 63.75 112 GLU A O 1
ATOM 928 N N . GLU A 1 113 ? 43.276 -19.118 -30.663 1.00 65.25 113 GLU A N 1
ATOM 929 C CA . GLU A 1 113 ? 43.737 -18.300 -29.531 1.00 65.25 113 GLU A CA 1
ATOM 930 C C . GLU A 1 113 ? 43.230 -18.833 -28.184 1.00 65.25 113 GLU A C 1
ATOM 932 O O . GLU A 1 113 ? 43.880 -18.655 -27.145 1.00 65.25 113 GLU A O 1
ATOM 937 N N . ALA A 1 114 ? 42.075 -19.504 -28.182 1.00 62.12 114 ALA A N 1
ATOM 938 C CA . ALA A 1 114 ? 41.514 -20.129 -26.991 1.00 62.12 114 ALA A CA 1
ATOM 939 C C . ALA A 1 114 ? 42.353 -21.338 -26.538 1.00 62.12 114 ALA A C 1
ATOM 941 O O . ALA A 1 114 ? 42.590 -21.502 -25.336 1.00 62.12 114 ALA A O 1
ATOM 942 N N . GLU A 1 115 ? 42.853 -22.145 -27.477 1.00 67.81 115 GLU A N 1
ATOM 943 C CA . GLU A 1 115 ? 43.728 -23.289 -27.191 1.00 67.81 115 GLU A CA 1
ATOM 944 C C . GLU A 1 115 ? 45.101 -22.854 -26.669 1.00 67.81 115 GLU A C 1
ATOM 946 O O . GLU A 1 115 ? 45.571 -23.379 -25.656 1.00 67.81 115 GLU A O 1
ATOM 951 N N . ALA A 1 116 ? 45.701 -21.821 -27.268 1.00 70.19 116 ALA A N 1
ATOM 952 C CA . ALA A 1 116 ? 46.963 -21.259 -26.789 1.00 70.19 116 ALA A CA 1
ATOM 953 C C . ALA A 1 116 ? 46.852 -20.732 -25.344 1.00 70.19 116 ALA A C 1
ATOM 955 O O . ALA A 1 116 ? 47.763 -20.921 -24.533 1.00 70.19 116 ALA A O 1
ATOM 956 N N . ARG A 1 117 ? 45.716 -20.113 -24.987 1.00 63.56 117 ARG A N 1
ATOM 957 C CA . ARG A 1 117 ? 45.455 -19.641 -23.616 1.00 63.56 117 ARG A CA 1
ATOM 958 C C . ARG A 1 117 ? 45.198 -20.779 -22.629 1.00 63.56 117 ARG A C 1
ATOM 960 O O . ARG A 1 117 ? 45.627 -20.659 -21.484 1.00 63.56 117 ARG A O 1
ATOM 967 N N . ARG A 1 118 ? 44.534 -21.867 -23.041 1.00 65.88 118 ARG A N 1
ATOM 968 C CA . ARG A 1 118 ? 44.360 -23.070 -22.202 1.00 65.88 118 ARG A CA 1
ATOM 969 C C . ARG A 1 118 ? 45.699 -23.723 -21.885 1.00 65.88 118 ARG A C 1
ATOM 971 O O . ARG A 1 118 ? 45.988 -23.939 -20.715 1.00 65.88 118 ARG A O 1
ATOM 978 N N . LYS A 1 119 ? 46.544 -23.911 -22.900 1.00 71.81 119 LYS A N 1
ATOM 979 C CA . LYS A 1 119 ? 47.897 -24.451 -22.727 1.00 71.81 119 LYS A CA 1
ATOM 980 C C . LYS A 1 119 ? 48.731 -23.604 -21.756 1.00 71.81 119 LYS A C 1
ATOM 982 O O . LYS A 1 119 ? 49.385 -24.134 -20.869 1.00 71.81 119 LYS A O 1
ATOM 987 N N . LYS A 1 120 ? 48.656 -22.275 -21.874 1.00 69.75 120 LYS A N 1
ATOM 988 C CA . LYS A 1 120 ? 49.394 -21.356 -20.995 1.00 69.75 120 LYS A CA 1
ATOM 989 C C . LYS A 1 120 ? 48.906 -21.380 -19.535 1.00 69.75 120 LYS A C 1
ATOM 991 O O . LYS A 1 120 ? 49.706 -21.215 -18.623 1.00 69.75 120 LYS A O 1
ATOM 996 N N . LEU A 1 121 ? 47.609 -21.606 -19.310 1.00 62.81 121 LEU A N 1
ATOM 997 C CA . LEU A 1 121 ? 47.025 -21.775 -17.970 1.00 62.81 121 LEU A CA 1
ATOM 998 C C . LEU A 1 121 ? 47.403 -23.115 -17.317 1.00 62.81 121 LEU A C 1
ATOM 1000 O O . LEU A 1 121 ? 47.504 -23.173 -16.096 1.00 62.81 121 LEU A O 1
ATOM 1004 N N . GLU A 1 122 ? 47.609 -24.167 -18.112 1.00 66.31 122 GLU A N 1
ATOM 1005 C CA . GLU A 1 122 ? 48.142 -25.452 -17.635 1.00 66.31 122 GLU A CA 1
ATOM 1006 C C . GLU A 1 122 ? 49.634 -25.353 -17.279 1.00 66.31 122 GLU A C 1
ATOM 1008 O O . GLU A 1 122 ? 50.071 -25.971 -16.313 1.00 66.31 122 GLU A O 1
ATOM 1013 N N . GLU A 1 123 ? 50.405 -24.533 -18.002 1.00 64.69 123 GLU A N 1
ATOM 1014 C CA . GLU A 1 123 ? 51.832 -24.299 -17.731 1.00 64.69 123 GLU A CA 1
ATOM 1015 C C . GLU A 1 123 ? 52.089 -23.380 -16.517 1.00 64.69 123 GLU A C 1
ATOM 1017 O O . GLU A 1 123 ? 53.060 -23.590 -15.795 1.00 64.69 123 GLU A O 1
ATOM 1022 N N . GLU A 1 124 ? 51.232 -22.386 -16.247 1.00 62.53 124 GLU A N 1
ATOM 1023 C CA . GLU A 1 124 ? 51.347 -21.481 -15.080 1.00 62.53 124 GLU A CA 1
ATOM 1024 C C . GLU A 1 124 ? 50.743 -22.071 -13.781 1.00 62.53 124 GLU A C 1
ATOM 1026 O O . GLU A 1 124 ? 50.670 -21.394 -12.753 1.00 62.53 124 GLU A O 1
ATOM 1031 N N . GLY A 1 125 ? 50.317 -23.338 -13.809 1.00 56.81 125 GLY A N 1
ATOM 1032 C CA . GLY A 1 125 ? 49.853 -24.105 -12.654 1.00 56.81 125 GLY A CA 1
ATOM 1033 C C . GLY A 1 125 ? 50.978 -24.815 -11.895 1.00 56.81 125 GLY A C 1
ATOM 1034 O O . GLY A 1 125 ? 50.975 -26.043 -11.839 1.00 56.81 125 GLY A O 1
ATOM 1035 N N . HIS A 1 126 ? 51.888 -24.051 -11.280 1.00 44.22 126 HIS A N 1
ATOM 1036 C CA . HIS A 1 126 ? 52.701 -24.470 -10.128 1.00 44.22 126 HIS A CA 1
ATOM 1037 C C . HIS A 1 126 ? 52.957 -23.302 -9.173 1.00 44.22 126 HIS A C 1
ATOM 1039 O O . HIS A 1 126 ? 53.480 -22.260 -9.627 1.00 44.22 126 HIS A O 1
#

Secondary structure (DSSP, 8-state):
-PPPTTS-TTGGGHHHHHHHHHSSSPPPHHHHHHHHHHHH-----HHHHHHHHHHHHT--------S--SS------PPPPP---TT--PPPPP-------TTS-TTTS-HHHHHHHHHHHHHT--

Sequence (126 aa):
MARKPYQSALIPYEDEIIALRHRRPPTSYARIAELLLQKYKLSICRETIFRFVKVRSRGRKVYSFQRDAAAATSKSVRPTAQPADPGSRPPPKPKFEFKYSERYNLHRLPDEEAEARRKKLEEEGH